Protein AF-A0A1F8FA77-F1 (afdb_monomer_lite)

Radius of gyration: 26.67 Å; chains: 1; bounding box: 46×47×80 Å

pLDDT: mean 77.85, std 15.13, range [38.47, 95.5]

Organism: NCBI:txid1802675

Structure (mmCIF, N/CA/C/O backbone):
data_AF-A0A1F8FA77-F1
#
_entry.id   AF-A0A1F8FA77-F1
#
loop_
_atom_site.group_PDB
_atom_site.id
_a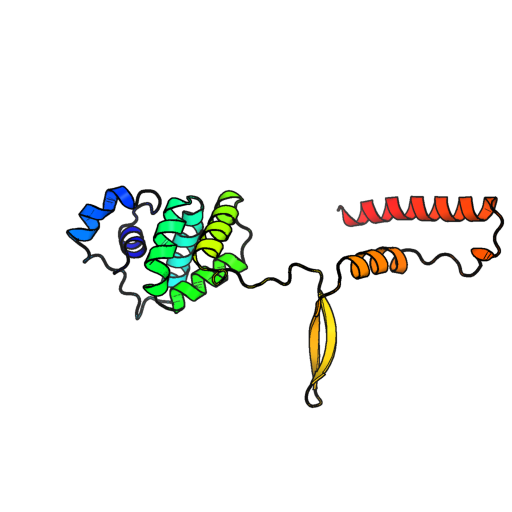tom_site.type_symbol
_atom_site.label_atom_id
_atom_site.label_alt_id
_atom_site.label_comp_id
_atom_site.label_asym_id
_atom_site.label_entity_id
_atom_site.label_seq_id
_atom_site.pdbx_PDB_ins_code
_atom_site.Cartn_x
_atom_site.Cartn_y
_atom_site.Cartn_z
_atom_site.occupancy
_atom_site.B_iso_or_equiv
_atom_site.auth_seq_id
_atom_site.auth_comp_id
_atom_site.auth_asym_id
_atom_site.auth_atom_id
_atom_site.pdbx_PDB_model_num
ATOM 1 N N . MET A 1 1 ? 4.040 -2.995 -21.185 1.00 71.31 1 MET A N 1
ATOM 2 C CA . MET A 1 1 ? 4.961 -3.189 -20.039 1.00 71.31 1 MET A CA 1
ATOM 3 C C . MET A 1 1 ? 4.625 -2.124 -18.996 1.00 71.31 1 MET A C 1
ATOM 5 O O . MET A 1 1 ? 3.970 -1.164 -19.366 1.00 71.31 1 MET A O 1
ATOM 9 N N . SER A 1 2 ? 4.966 -2.298 -17.719 1.00 87.44 2 SER A N 1
ATOM 10 C CA . SER A 1 2 ? 4.670 -1.290 -16.683 1.00 87.44 2 SER A CA 1
ATOM 11 C C . SER A 1 2 ? 5.804 -0.264 -16.573 1.00 87.44 2 SER A C 1
ATOM 13 O O . SER A 1 2 ? 6.978 -0.649 -16.543 1.00 87.44 2 SER A O 1
ATOM 15 N N . LEU A 1 3 ? 5.454 1.021 -16.477 1.00 90.38 3 LEU A N 1
ATOM 16 C CA . LEU A 1 3 ? 6.370 2.122 -16.186 1.00 90.38 3 LEU A CA 1
ATOM 17 C C . LEU A 1 3 ? 6.935 2.003 -14.767 1.00 90.38 3 LEU A C 1
ATOM 19 O O . LEU A 1 3 ? 8.136 2.188 -14.577 1.00 90.38 3 LEU A O 1
ATOM 23 N N . ALA A 1 4 ? 6.113 1.636 -13.778 1.00 90.94 4 ALA A N 1
ATOM 24 C CA . ALA A 1 4 ? 6.584 1.434 -12.407 1.00 90.94 4 ALA A CA 1
ATOM 25 C C . ALA A 1 4 ? 7.696 0.371 -12.338 1.00 90.94 4 ALA A C 1
ATOM 27 O O . ALA A 1 4 ? 8.725 0.577 -11.693 1.00 90.94 4 ALA A O 1
ATOM 28 N N . LEU A 1 5 ? 7.527 -0.744 -13.054 1.00 89.75 5 LEU A N 1
ATOM 29 C CA . LEU A 1 5 ? 8.533 -1.805 -13.121 1.00 89.75 5 LEU A CA 1
ATOM 30 C C . LEU A 1 5 ? 9.793 -1.382 -13.878 1.00 89.75 5 LEU A C 1
ATOM 32 O O . LEU A 1 5 ? 10.891 -1.745 -13.459 1.00 89.75 5 LEU A O 1
ATOM 36 N N . TRP A 1 6 ? 9.655 -0.611 -14.958 1.00 89.06 6 TRP A N 1
ATOM 37 C CA . TRP A 1 6 ? 10.796 -0.069 -15.701 1.00 89.06 6 TRP A CA 1
ATOM 38 C C . TRP A 1 6 ? 11.629 0.891 -14.839 1.00 89.06 6 TRP A C 1
ATOM 40 O O . TRP A 1 6 ? 12.852 0.769 -14.788 1.00 89.06 6 TRP A O 1
ATOM 50 N N . LEU A 1 7 ? 10.977 1.779 -14.079 1.00 90.38 7 LEU A N 1
ATOM 51 C CA . LEU A 1 7 ? 11.652 2.692 -13.150 1.00 90.38 7 LEU A CA 1
ATOM 52 C C . LEU A 1 7 ? 12.425 1.926 -12.077 1.00 90.38 7 LEU A C 1
ATOM 54 O O . LEU A 1 7 ? 13.594 2.218 -11.832 1.00 90.38 7 LEU A O 1
ATOM 58 N N . ILE A 1 8 ? 11.807 0.899 -11.487 1.00 90.31 8 ILE A N 1
ATOM 59 C CA . ILE A 1 8 ? 12.466 0.037 -10.498 1.00 90.31 8 ILE A CA 1
ATOM 60 C C . ILE A 1 8 ? 13.659 -0.698 -11.122 1.00 90.31 8 ILE A C 1
ATOM 62 O O . ILE A 1 8 ? 14.714 -0.774 -10.498 1.00 90.31 8 ILE A O 1
ATOM 66 N N . ALA A 1 9 ? 13.534 -1.192 -12.360 1.00 86.19 9 ALA A N 1
ATOM 67 C CA . ALA A 1 9 ? 14.631 -1.846 -13.080 1.00 86.19 9 ALA A CA 1
ATOM 68 C C . ALA A 1 9 ? 15.841 -0.918 -13.270 1.00 86.19 9 ALA A C 1
ATOM 70 O O . ALA A 1 9 ? 16.986 -1.359 -13.197 1.00 86.19 9 ALA A O 1
ATOM 71 N N . LYS A 1 10 ? 15.574 0.370 -13.512 1.00 86.56 10 LYS A N 1
ATOM 72 C CA . LYS A 1 10 ? 16.574 1.425 -13.706 1.00 86.56 10 LYS A CA 1
ATOM 73 C C . LYS A 1 10 ? 17.053 2.075 -12.401 1.00 86.56 10 LYS A C 1
ATOM 75 O O . LYS A 1 10 ? 17.866 2.990 -12.467 1.00 86.56 10 LYS A O 1
ATOM 80 N N . ASN A 1 11 ? 16.583 1.621 -11.232 1.00 87.81 11 ASN A N 1
ATOM 81 C CA . ASN A 1 11 ? 16.811 2.273 -9.933 1.00 87.81 11 ASN A CA 1
ATOM 82 C C . ASN A 1 11 ? 16.397 3.761 -9.905 1.00 87.81 11 ASN A C 1
ATOM 84 O O . ASN A 1 11 ? 17.002 4.572 -9.205 1.00 87.81 11 ASN A O 1
ATOM 88 N N . LEU A 1 12 ? 15.354 4.126 -10.651 1.00 90.06 12 LEU A N 1
ATOM 89 C CA . LEU A 1 12 ? 14.809 5.481 -10.681 1.00 90.06 12 LEU A CA 1
ATOM 90 C C . LEU A 1 12 ? 13.694 5.659 -9.634 1.00 90.06 12 LEU A C 1
ATOM 92 O O . LEU A 1 12 ? 12.947 4.718 -9.341 1.00 90.06 12 LEU A O 1
ATOM 96 N N . PRO A 1 13 ? 13.538 6.867 -9.061 1.00 90.31 13 PRO A N 1
ATOM 97 C CA . PRO A 1 13 ? 12.518 7.132 -8.054 1.00 90.31 13 PRO A CA 1
ATOM 98 C C . PRO A 1 13 ? 11.106 7.144 -8.661 1.00 90.31 13 PRO A C 1
ATOM 100 O O . PRO A 1 13 ? 10.798 7.954 -9.536 1.00 90.31 13 PRO A O 1
ATOM 103 N N . LEU A 1 14 ? 10.211 6.312 -8.114 1.00 91.75 14 LEU A N 1
ATOM 104 C CA . LEU A 1 14 ? 8.805 6.208 -8.544 1.00 91.75 14 LEU A CA 1
ATOM 105 C C . LEU A 1 14 ? 8.038 7.537 -8.454 1.00 91.75 14 LEU A C 1
ATOM 107 O O . LEU A 1 14 ? 7.169 7.819 -9.273 1.00 91.75 14 LEU A O 1
ATOM 111 N N . GLY A 1 15 ? 8.379 8.374 -7.474 1.00 91.25 15 GLY A N 1
ATOM 112 C CA . GLY A 1 15 ? 7.729 9.662 -7.228 1.00 91.25 15 GLY A CA 1
ATOM 113 C C . GLY A 1 15 ? 7.795 10.666 -8.377 1.00 91.25 15 GLY A C 1
ATOM 114 O O . GLY A 1 15 ? 6.951 11.552 -8.493 1.00 91.25 15 GLY A O 1
ATOM 115 N N . HIS A 1 16 ? 8.790 10.513 -9.248 1.00 90.81 16 HIS A N 1
ATOM 116 C CA . HIS A 1 16 ? 9.035 11.403 -10.377 1.00 90.81 16 HIS A CA 1
ATOM 117 C C . HIS A 1 16 ? 8.680 10.757 -11.720 1.00 90.81 16 HIS A C 1
ATOM 119 O O . HIS A 1 16 ? 9.186 11.202 -12.745 1.00 90.81 16 HIS A O 1
ATOM 125 N N . TYR A 1 17 ? 7.816 9.732 -11.734 1.00 89.81 17 TYR A N 1
ATOM 126 C CA . TYR A 1 17 ? 7.513 8.949 -12.939 1.00 89.81 17 TYR A CA 1
ATOM 127 C C . TYR A 1 17 ? 7.100 9.797 -14.150 1.00 89.81 17 TYR A C 1
ATOM 129 O O . TYR A 1 17 ? 7.440 9.448 -15.274 1.00 89.81 17 TYR A O 1
ATOM 137 N N . GLU A 1 18 ? 6.408 10.919 -13.926 1.00 91.25 18 GLU A N 1
ATOM 138 C CA . GLU A 1 18 ? 5.985 11.858 -14.974 1.00 91.25 18 GLU A CA 1
ATOM 139 C C . GLU A 1 18 ? 7.169 12.377 -15.802 1.00 91.25 18 GLU A C 1
ATOM 141 O O . GLU A 1 18 ? 7.045 12.505 -17.013 1.00 91.25 18 GLU A O 1
ATOM 146 N N . ARG A 1 19 ? 8.335 12.596 -15.175 1.00 91.75 19 ARG A N 1
ATOM 147 C CA . ARG A 1 19 ? 9.548 13.083 -15.858 1.00 91.75 19 ARG A CA 1
ATOM 148 C C . ARG A 1 19 ? 10.156 12.050 -16.803 1.00 91.75 19 ARG A C 1
ATOM 150 O O . ARG A 1 19 ? 10.841 12.424 -17.740 1.00 91.75 19 ARG A O 1
ATOM 157 N N . TYR A 1 20 ? 9.896 10.771 -16.554 1.00 89.75 20 TYR A N 1
ATOM 158 C CA . TYR A 1 20 ? 10.492 9.660 -17.291 1.00 89.75 20 TYR A CA 1
ATOM 159 C C . TYR A 1 20 ? 9.522 9.026 -18.297 1.00 89.75 20 TYR A C 1
ATOM 161 O O . TYR A 1 20 ? 9.851 8.010 -18.906 1.00 89.75 20 TYR A O 1
ATOM 169 N N . GLN A 1 21 ? 8.315 9.580 -18.475 1.00 88.50 21 GLN A N 1
ATOM 170 C CA . GLN A 1 21 ? 7.322 9.015 -19.397 1.00 88.50 21 GLN A CA 1
ATOM 171 C C . GLN A 1 21 ? 7.810 9.019 -20.847 1.00 88.50 21 GLN A C 1
ATOM 173 O O . GLN A 1 21 ? 7.598 8.038 -21.561 1.00 88.50 21 GLN A O 1
ATOM 178 N N . ASP A 1 22 ? 8.471 10.092 -21.275 1.00 87.38 22 ASP A N 1
ATOM 179 C CA . ASP A 1 22 ? 8.961 10.208 -22.649 1.00 87.38 22 ASP A CA 1
ATOM 180 C C . ASP A 1 22 ? 10.154 9.277 -22.896 1.00 87.38 22 ASP A C 1
ATOM 182 O O . ASP A 1 22 ? 10.182 8.572 -23.904 1.00 87.38 22 ASP A O 1
ATOM 186 N N . GLU A 1 23 ? 11.070 9.164 -21.930 1.00 86.00 23 GLU A N 1
ATOM 187 C CA . GLU A 1 23 ? 12.169 8.188 -21.968 1.00 86.00 23 GLU A CA 1
ATOM 188 C C . GLU A 1 23 ? 11.648 6.745 -22.021 1.00 86.00 23 GLU A C 1
ATOM 190 O O . GLU A 1 23 ? 12.126 5.922 -22.805 1.00 86.00 23 GLU A O 1
ATOM 195 N N . TYR A 1 24 ? 10.620 6.442 -21.227 1.00 86.12 24 TYR A N 1
ATOM 196 C CA . TYR A 1 24 ? 9.974 5.136 -21.219 1.00 86.12 24 TYR A CA 1
ATOM 197 C C . TYR A 1 24 ? 9.325 4.793 -22.567 1.00 86.12 24 TYR A C 1
ATOM 199 O O . TYR A 1 24 ? 9.441 3.660 -23.035 1.00 86.12 24 TYR A O 1
ATOM 207 N N . ARG A 1 25 ? 8.666 5.765 -23.213 1.00 86.00 25 ARG A N 1
ATOM 208 C CA . ARG A 1 25 ? 8.058 5.589 -24.543 1.00 86.00 25 ARG A CA 1
ATOM 209 C C . ARG A 1 25 ? 9.104 5.334 -25.625 1.00 86.00 25 ARG A C 1
ATOM 211 O O . ARG A 1 25 ? 8.845 4.549 -26.532 1.00 86.00 25 ARG A O 1
ATOM 218 N N . GLN A 1 26 ? 10.266 5.974 -25.523 1.00 84.38 26 GLN A N 1
ATOM 219 C CA . GLN A 1 26 ? 11.361 5.820 -26.483 1.00 84.38 26 GLN A CA 1
ATOM 220 C C . GLN A 1 26 ? 12.126 4.503 -26.304 1.00 84.38 26 GLN A C 1
ATOM 222 O O . GLN A 1 26 ? 12.584 3.923 -27.285 1.00 84.38 26 GLN A O 1
ATOM 227 N N . SER A 1 27 ? 12.266 4.010 -25.069 1.00 77.00 27 SER A N 1
ATOM 228 C CA . SER A 1 27 ? 13.005 2.775 -24.784 1.00 77.00 27 SER A CA 1
ATOM 229 C C . SER A 1 27 ? 12.350 1.933 -23.681 1.00 77.00 27 SER A C 1
ATOM 231 O O . SER A 1 27 ? 12.851 1.830 -22.551 1.00 77.00 27 SER A O 1
ATOM 233 N N . PRO A 1 28 ? 11.239 1.245 -24.002 1.00 74.19 28 PRO A N 1
ATOM 234 C CA . PRO A 1 28 ? 10.553 0.382 -23.049 1.00 74.19 28 PRO A CA 1
ATOM 235 C C . PRO A 1 28 ? 11.295 -0.944 -22.810 1.00 74.19 28 PRO A C 1
ATOM 237 O O . PRO A 1 28 ? 10.802 -1.784 -22.068 1.00 74.19 28 PRO A O 1
ATOM 240 N N . SER A 1 29 ? 12.460 -1.177 -23.422 1.00 65.81 29 SER A N 1
ATOM 241 C CA . SER A 1 29 ? 13.133 -2.485 -23.471 1.00 65.81 29 SER A CA 1
ATOM 242 C C . SER A 1 29 ? 13.873 -2.886 -22.189 1.00 65.81 29 SER A C 1
ATOM 244 O O . SER A 1 29 ? 14.234 -4.052 -22.032 1.00 65.81 29 SER A O 1
ATOM 246 N N . ALA A 1 30 ? 14.067 -1.976 -21.229 1.00 58.03 30 ALA A N 1
ATOM 247 C CA . ALA A 1 30 ? 14.660 -2.310 -19.932 1.00 58.03 30 ALA A CA 1
ATOM 248 C C . ALA A 1 30 ? 13.620 -2.947 -18.992 1.00 58.03 30 ALA A C 1
ATOM 250 O O . ALA A 1 30 ? 13.122 -2.321 -18.058 1.00 58.0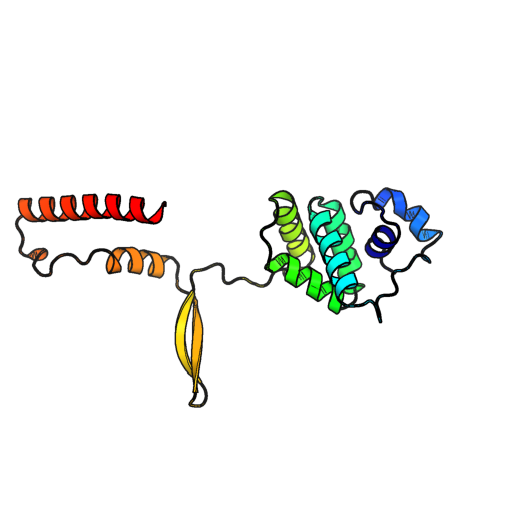3 30 ALA A O 1
ATOM 251 N N . GLY A 1 31 ? 13.226 -4.185 -19.288 1.00 55.59 31 GLY A N 1
ATOM 252 C CA . GLY A 1 31 ? 12.213 -4.914 -18.530 1.00 55.59 31 GLY A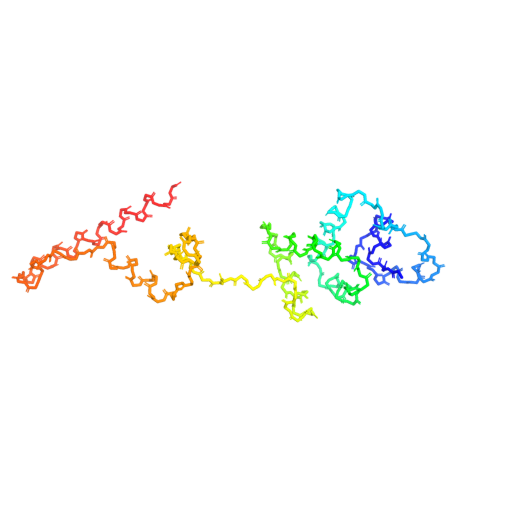 CA 1
ATOM 253 C C . GLY A 1 31 ? 12.802 -5.830 -17.465 1.00 55.59 31 GLY A C 1
ATOM 254 O O . GLY A 1 31 ? 13.654 -6.668 -17.756 1.00 55.59 31 GLY A O 1
ATOM 255 N N . VAL A 1 32 ? 12.272 -5.758 -16.239 1.00 56.94 32 VAL A N 1
ATOM 256 C CA . VAL A 1 32 ? 12.301 -6.916 -15.336 1.00 56.94 32 VAL A CA 1
ATOM 257 C C . VAL A 1 32 ? 11.366 -7.963 -15.940 1.00 56.94 32 VAL A C 1
ATOM 259 O O . VAL A 1 32 ? 10.148 -7.879 -15.790 1.00 56.94 32 VAL A O 1
ATOM 262 N N . PHE A 1 33 ? 11.917 -8.941 -16.657 1.00 55.00 33 PHE A N 1
ATOM 263 C CA . PHE A 1 33 ? 11.151 -10.110 -17.076 1.00 55.00 33 PHE A CA 1
ATOM 264 C C . PHE A 1 33 ? 10.821 -10.918 -15.810 1.00 55.00 33 PHE A C 1
ATOM 266 O O . PHE A 1 33 ? 11.682 -11.565 -15.215 1.00 55.00 33 PHE A O 1
ATOM 273 N N . LEU A 1 34 ? 9.570 -10.829 -15.352 1.00 61.72 34 LEU A N 1
ATOM 274 C CA . LEU A 1 34 ? 9.099 -11.459 -14.115 1.00 61.72 34 LEU A CA 1
ATOM 275 C C . LEU A 1 34 ? 8.708 -12.953 -14.181 1.00 61.72 34 LEU A C 1
ATOM 277 O O . LEU A 1 34 ? 8.485 -13.492 -13.098 1.00 61.72 34 LEU A O 1
ATOM 281 N N . PRO A 1 35 ? 8.632 -13.678 -15.321 1.00 50.69 35 PRO A N 1
ATOM 282 C CA . PRO A 1 35 ? 8.034 -15.014 -15.297 1.00 50.69 35 PRO A CA 1
ATOM 283 C C . PRO A 1 35 ? 8.897 -16.074 -14.595 1.00 50.69 35 PRO A C 1
ATOM 285 O O . PRO A 1 35 ? 8.379 -17.134 -14.283 1.00 50.69 35 PRO A O 1
ATOM 288 N N . HIS A 1 36 ? 10.180 -15.802 -14.320 1.00 51.34 36 HIS A N 1
ATOM 289 C CA . HIS A 1 36 ? 11.084 -16.688 -13.559 1.00 51.34 36 HIS A CA 1
ATOM 290 C C . HIS A 1 36 ? 11.903 -15.932 -12.496 1.00 51.34 36 HIS A C 1
ATOM 292 O O . HIS A 1 36 ? 12.938 -16.409 -12.023 1.00 51.34 36 HIS A O 1
ATOM 298 N N . ALA A 1 37 ? 11.495 -14.714 -12.124 1.00 59.31 37 ALA A N 1
ATOM 299 C CA . ALA A 1 37 ? 12.199 -13.985 -11.078 1.00 59.31 37 ALA A CA 1
ATOM 300 C C . ALA A 1 37 ? 12.044 -14.746 -9.752 1.00 59.31 37 ALA A C 1
ATOM 302 O O . ALA A 1 37 ? 10.926 -14.949 -9.288 1.00 59.31 37 ALA A O 1
ATOM 303 N N . ALA A 1 38 ? 13.166 -15.159 -9.148 1.00 65.81 38 ALA A N 1
ATOM 304 C CA . ALA A 1 38 ? 13.177 -15.802 -7.834 1.00 65.81 38 ALA A CA 1
ATOM 305 C C . ALA A 1 38 ? 12.287 -15.018 -6.856 1.00 65.81 38 ALA A C 1
ATOM 307 O O . ALA A 1 38 ? 12.375 -13.790 -6.823 1.00 65.81 38 ALA A O 1
ATOM 308 N N . GLU A 1 39 ? 11.467 -15.701 -6.055 1.00 73.31 39 GLU A N 1
ATOM 309 C C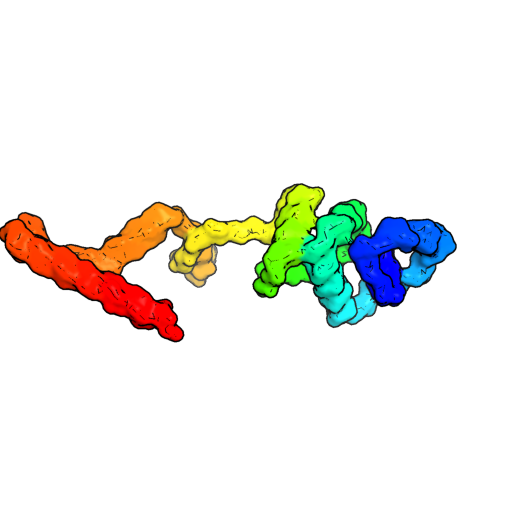A . GLU A 1 39 ? 10.448 -15.084 -5.183 1.00 73.31 39 GLU A CA 1
ATOM 310 C C . GLU A 1 39 ? 10.981 -13.895 -4.369 1.00 73.31 39 GLU A C 1
ATOM 312 O O . GLU A 1 39 ? 10.323 -12.865 -4.238 1.00 73.31 39 GLU A O 1
ATOM 317 N N . LYS A 1 40 ? 12.238 -13.982 -3.913 1.00 76.56 40 LYS A N 1
ATOM 318 C CA . LYS A 1 40 ? 12.947 -12.905 -3.204 1.00 76.56 40 LYS A CA 1
ATOM 319 C C . LYS A 1 40 ? 13.006 -11.586 -3.991 1.00 76.56 40 LYS A C 1
ATOM 321 O O . LYS A 1 40 ? 12.908 -10.515 -3.397 1.00 76.56 40 LYS A O 1
ATOM 326 N N . LYS A 1 41 ? 13.177 -11.638 -5.317 1.00 83.56 41 LYS A N 1
ATOM 327 C CA . LYS A 1 41 ? 13.186 -10.451 -6.188 1.00 83.56 41 LYS A CA 1
ATOM 328 C C . LYS A 1 41 ? 11.791 -9.835 -6.294 1.00 83.56 41 LYS A C 1
ATOM 330 O O . LYS A 1 41 ? 11.686 -8.616 -6.214 1.00 83.56 41 LYS A O 1
ATOM 335 N N . ILE A 1 42 ? 10.743 -10.651 -6.419 1.00 87.25 42 ILE A N 1
ATOM 336 C CA . ILE A 1 42 ? 9.353 -10.170 -6.495 1.00 87.25 42 ILE A CA 1
ATOM 337 C C . ILE A 1 42 ? 8.962 -9.482 -5.186 1.00 87.25 42 ILE A C 1
ATOM 339 O O . ILE A 1 42 ? 8.508 -8.340 -5.212 1.00 87.25 42 ILE A O 1
ATOM 343 N N . HIS A 1 43 ? 9.261 -10.114 -4.050 1.00 88.31 43 HIS A N 1
ATOM 344 C CA . HIS A 1 43 ? 8.984 -9.543 -2.736 1.00 88.31 43 HIS A CA 1
ATOM 345 C C . HIS A 1 43 ? 9.725 -8.214 -2.514 1.00 88.31 43 HIS A C 1
ATOM 347 O O . HIS A 1 43 ? 9.159 -7.248 -2.001 1.00 88.31 43 HIS A O 1
ATOM 353 N N . ARG A 1 44 ? 10.985 -8.116 -2.969 1.00 89.88 44 ARG A N 1
ATOM 354 C CA . ARG A 1 44 ? 11.754 -6.861 -2.928 1.00 89.88 44 ARG A CA 1
ATOM 355 C C . ARG A 1 44 ? 11.110 -5.767 -3.783 1.00 89.88 44 ARG A C 1
ATOM 357 O O . ARG A 1 44 ? 11.007 -4.633 -3.322 1.00 89.88 44 ARG A O 1
ATOM 364 N N . ILE A 1 45 ? 10.679 -6.093 -5.002 1.00 91.19 45 ILE A N 1
ATOM 365 C CA . ILE A 1 45 ? 9.986 -5.153 -5.899 1.00 91.19 45 ILE A CA 1
ATOM 366 C C . ILE A 1 45 ? 8.682 -4.671 -5.253 1.00 91.19 45 ILE A C 1
ATOM 368 O O . ILE A 1 45 ? 8.437 -3.467 -5.209 1.00 91.19 45 ILE A O 1
ATOM 372 N N . ALA A 1 46 ? 7.889 -5.581 -4.681 1.00 92.62 46 ALA A N 1
ATOM 373 C CA . ALA A 1 46 ? 6.673 -5.239 -3.948 1.00 92.62 46 ALA A CA 1
ATOM 374 C C . ALA A 1 46 ? 6.963 -4.283 -2.777 1.00 92.62 46 ALA A C 1
ATOM 376 O O . ALA A 1 46 ? 6.275 -3.277 -2.611 1.00 92.62 46 ALA A O 1
ATOM 377 N N . GLY A 1 47 ? 8.030 -4.535 -2.013 1.00 92.56 47 GLY A N 1
ATOM 378 C CA . GLY A 1 47 ? 8.473 -3.647 -0.936 1.00 92.56 47 GLY A CA 1
ATOM 379 C C . GLY A 1 47 ? 8.842 -2.241 -1.420 1.00 92.56 47 GLY A C 1
ATOM 380 O O . GLY A 1 47 ? 8.453 -1.258 -0.790 1.00 92.56 47 GLY A O 1
ATOM 381 N N . LEU A 1 48 ? 9.541 -2.126 -2.556 1.00 93.12 48 LEU A N 1
ATOM 382 C CA . LEU A 1 48 ? 9.876 -0.831 -3.165 1.00 93.12 48 LEU A CA 1
ATOM 383 C C . LEU A 1 48 ? 8.622 -0.060 -3.589 1.00 93.12 48 LEU A C 1
ATOM 385 O O . LEU A 1 48 ? 8.522 1.134 -3.310 1.00 93.12 48 LEU A O 1
ATOM 389 N N . ILE A 1 49 ? 7.652 -0.749 -4.198 1.00 94.50 49 ILE A N 1
ATOM 390 C CA . ILE A 1 49 ? 6.361 -0.159 -4.572 1.00 94.50 49 ILE A CA 1
ATOM 391 C C . ILE A 1 49 ? 5.646 0.375 -3.329 1.00 94.50 49 ILE A C 1
ATOM 393 O O . ILE A 1 49 ? 5.279 1.548 -3.294 1.00 94.50 49 ILE A O 1
ATOM 397 N N . VAL A 1 50 ? 5.502 -0.451 -2.286 1.00 94.62 50 VAL A N 1
ATOM 398 C CA . VAL A 1 50 ? 4.781 -0.067 -1.063 1.00 94.62 50 VAL A CA 1
ATOM 399 C C . VAL A 1 50 ? 5.457 1.104 -0.349 1.00 94.62 50 VAL A C 1
ATOM 401 O O . VAL A 1 50 ? 4.773 2.019 0.103 1.00 94.62 50 VAL A O 1
ATOM 404 N N . ASN A 1 51 ? 6.788 1.138 -0.282 1.00 93.06 51 ASN A N 1
ATOM 405 C CA . ASN A 1 51 ? 7.504 2.272 0.311 1.00 93.06 51 ASN A CA 1
ATOM 406 C C . ASN A 1 51 ? 7.326 3.565 -0.512 1.00 93.06 51 ASN A C 1
ATOM 408 O O . ASN A 1 51 ? 7.252 4.664 0.049 1.00 93.06 51 ASN A O 1
ATOM 412 N N . GLY A 1 52 ? 7.192 3.438 -1.836 1.00 93.25 52 GLY A N 1
ATOM 413 C CA . GLY A 1 52 ? 6.874 4.543 -2.740 1.00 93.25 52 GLY A CA 1
ATOM 414 C C . GLY A 1 52 ? 5.482 5.147 -2.523 1.00 93.25 52 GLY A C 1
ATOM 415 O O . GLY A 1 52 ? 5.285 6.321 -2.832 1.00 93.25 52 GLY A O 1
ATOM 416 N N . LEU A 1 53 ? 4.543 4.413 -1.909 1.00 94.75 53 LEU A N 1
ATOM 417 C CA . LEU A 1 53 ? 3.190 4.908 -1.600 1.00 94.75 53 LEU A CA 1
ATOM 418 C C . LEU A 1 53 ? 3.168 6.042 -0.571 1.00 94.75 53 LEU A C 1
ATOM 420 O O . LEU A 1 53 ? 2.124 6.640 -0.346 1.00 94.75 53 LEU A O 1
ATOM 424 N N . SER A 1 54 ? 4.307 6.409 0.017 1.00 91.81 54 SER A N 1
ATOM 425 C CA . SER A 1 54 ? 4.430 7.674 0.752 1.00 91.81 54 SER A CA 1
ATOM 426 C C . SER A 1 54 ? 4.036 8.906 -0.084 1.00 91.81 54 SER A C 1
ATOM 428 O O . SER A 1 54 ? 3.739 9.952 0.491 1.00 91.81 54 SER A O 1
ATOM 430 N N . GLN A 1 55 ? 3.999 8.786 -1.416 1.00 93.50 55 GLN A N 1
ATOM 431 C CA . GLN A 1 55 ? 3.579 9.830 -2.345 1.00 93.50 55 GLN A CA 1
ATOM 432 C C . GLN A 1 55 ? 2.325 9.403 -3.124 1.00 93.50 55 GLN A C 1
ATOM 434 O O . GLN A 1 55 ? 2.331 8.376 -3.802 1.00 93.50 55 GLN A O 1
ATOM 439 N N . TYR A 1 56 ? 1.266 10.221 -3.102 1.00 92.94 56 TYR A N 1
ATOM 440 C CA . TYR A 1 56 ? -0.010 9.897 -3.766 1.00 92.94 56 TYR A CA 1
ATOM 441 C C . TYR A 1 56 ? 0.122 9.660 -5.274 1.00 92.94 56 TYR A C 1
ATOM 443 O O . TYR A 1 56 ? -0.502 8.748 -5.804 1.00 92.94 56 TYR A O 1
ATOM 451 N N . LYS A 1 57 ? 1.026 10.387 -5.940 1.00 93.94 57 LYS A N 1
ATOM 452 C CA . LYS A 1 57 ? 1.331 10.194 -7.364 1.00 93.94 57 LYS A CA 1
ATOM 453 C C . LYS A 1 57 ? 1.751 8.759 -7.698 1.00 93.94 57 LYS A C 1
ATOM 455 O O . LYS A 1 57 ? 1.430 8.254 -8.769 1.00 93.94 57 LYS A O 1
ATOM 460 N N . VAL A 1 58 ? 2.462 8.093 -6.784 1.00 94.62 58 VAL A N 1
ATOM 461 C CA . VAL A 1 58 ? 2.854 6.689 -6.961 1.00 94.62 58 VAL A CA 1
ATOM 462 C C . VAL A 1 58 ? 1.628 5.789 -6.855 1.00 94.62 58 VAL A C 1
ATOM 464 O O . VAL A 1 58 ? 1.482 4.885 -7.667 1.00 94.62 58 VAL A O 1
ATOM 467 N N . ALA A 1 59 ? 0.711 6.055 -5.922 1.00 94.12 59 ALA A N 1
ATOM 468 C CA . ALA A 1 59 ? -0.548 5.316 -5.840 1.00 94.12 59 ALA A CA 1
ATOM 469 C C . ALA A 1 59 ? -1.384 5.459 -7.125 1.00 94.12 59 ALA A C 1
ATOM 471 O O . ALA A 1 59 ? -1.886 4.454 -7.619 1.00 94.12 59 ALA A O 1
ATOM 472 N N . ASP A 1 60 ? -1.461 6.655 -7.720 1.00 94.88 60 ASP A N 1
ATOM 473 C CA . ASP A 1 60 ? -2.163 6.864 -8.996 1.00 94.88 60 ASP A CA 1
ATOM 474 C C . ASP A 1 60 ? -1.540 6.046 -10.140 1.00 94.88 60 ASP A C 1
ATOM 476 O O . ASP A 1 60 ? -2.255 5.435 -10.937 1.00 94.88 60 ASP A O 1
ATOM 480 N N . LEU A 1 61 ? -0.203 6.009 -10.223 1.00 95.00 61 LEU A N 1
ATOM 481 C CA . LEU A 1 61 ? 0.515 5.192 -11.206 1.00 95.00 61 LEU A CA 1
ATOM 482 C C . LEU A 1 61 ? 0.223 3.700 -11.005 1.00 95.00 61 LEU A C 1
ATOM 484 O O . LEU A 1 61 ? -0.120 2.998 -11.953 1.00 95.00 61 LEU A O 1
ATOM 488 N N . ILE A 1 62 ? 0.337 3.222 -9.766 1.00 95.38 62 ILE A N 1
ATOM 489 C CA . ILE A 1 62 ? 0.124 1.814 -9.428 1.00 95.38 62 ILE A CA 1
ATOM 490 C C . ILE A 1 62 ? -1.325 1.396 -9.685 1.00 95.38 62 ILE A C 1
ATOM 492 O O . ILE A 1 62 ? -1.543 0.305 -10.200 1.00 95.38 62 ILE A O 1
ATOM 496 N N . ALA A 1 63 ? -2.304 2.256 -9.396 1.00 94.81 63 ALA A N 1
ATOM 497 C CA . ALA A 1 63 ? -3.708 1.987 -9.690 1.00 94.81 63 ALA A CA 1
ATOM 498 C C . ALA A 1 63 ? -3.955 1.803 -11.196 1.00 94.81 63 ALA A C 1
ATOM 500 O O . ALA A 1 63 ? -4.636 0.860 -11.592 1.00 94.81 63 ALA A O 1
ATOM 501 N N . LYS A 1 64 ? -3.351 2.654 -12.039 1.00 94.00 64 LYS A N 1
ATOM 502 C CA . LYS A 1 64 ? -3.448 2.546 -13.507 1.00 94.00 64 LYS A CA 1
ATOM 503 C C . LYS A 1 64 ? -2.831 1.257 -14.046 1.00 94.00 64 LYS A C 1
ATOM 505 O O . LYS A 1 64 ? -3.333 0.697 -15.014 1.00 94.00 64 LYS A O 1
ATOM 510 N N . GLU A 1 65 ? -1.741 0.793 -13.440 1.00 92.75 65 GLU A N 1
ATOM 511 C CA . GLU A 1 65 ? -0.989 -0.375 -13.915 1.00 92.75 65 GLU A CA 1
ATOM 512 C C . GLU A 1 65 ? -1.366 -1.686 -13.213 1.00 92.75 65 GLU A C 1
ATOM 514 O O . GLU A 1 65 ? -0.831 -2.740 -13.561 1.00 92.75 65 GLU A O 1
ATOM 519 N N . TRP A 1 66 ? -2.294 -1.638 -12.254 1.00 93.19 66 TRP A N 1
ATOM 520 C CA . TRP A 1 66 ? -2.581 -2.737 -11.336 1.00 93.19 66 TRP A CA 1
ATOM 521 C C . TRP A 1 66 ? -2.913 -4.049 -12.049 1.00 93.19 66 TRP A C 1
ATOM 523 O O . TRP A 1 66 ? -2.291 -5.075 -11.778 1.00 93.19 66 TRP A O 1
ATOM 533 N N . GLU A 1 67 ? -3.842 -4.020 -13.006 1.00 89.75 67 GLU A N 1
ATOM 534 C CA . GLU A 1 67 ? -4.240 -5.217 -13.759 1.00 89.75 67 GLU A CA 1
ATOM 535 C C . GLU A 1 67 ? -3.134 -5.744 -14.683 1.00 89.75 67 GLU A C 1
ATOM 537 O O . GLU A 1 67 ? -3.107 -6.931 -15.007 1.00 89.75 67 GLU A O 1
ATOM 542 N N . GLY A 1 68 ? -2.176 -4.891 -15.056 1.00 86.38 68 GLY A N 1
ATOM 543 C CA . GLY A 1 68 ? -1.007 -5.275 -15.843 1.00 86.38 68 GLY A CA 1
ATOM 544 C C . GLY A 1 68 ? 0.080 -5.986 -15.032 1.00 86.38 68 GLY A C 1
ATOM 545 O O . GLY A 1 68 ? 1.018 -6.535 -15.616 1.00 86.38 68 GLY A O 1
ATOM 546 N N . PHE A 1 69 ? -0.007 -5.990 -13.699 1.00 88.69 69 PHE A N 1
ATOM 547 C CA . PHE A 1 69 ? 0.957 -6.682 -12.850 1.00 88.69 69 PHE A CA 1
ATOM 548 C C . PHE A 1 69 ? 0.709 -8.188 -12.792 1.00 88.69 69 PHE A C 1
ATOM 550 O O . PHE A 1 69 ? -0.421 -8.673 -12.667 1.00 88.69 69 PHE A O 1
ATOM 557 N N . HIS A 1 70 ? 1.814 -8.938 -12.771 1.00 86.56 70 HIS A N 1
ATOM 558 C CA . HIS A 1 70 ? 1.790 -10.375 -12.525 1.00 86.56 70 HIS A CA 1
ATOM 559 C C . HIS A 1 70 ? 1.069 -10.684 -11.202 1.00 86.56 70 HIS A C 1
ATOM 561 O O . HIS A 1 70 ? 1.289 -10.007 -10.193 1.00 86.56 70 HIS A O 1
ATOM 567 N N . SER A 1 71 ? 0.236 -11.727 -11.186 1.00 87.75 71 SER A N 1
ATOM 568 C CA . SER A 1 71 ? -0.598 -12.102 -10.032 1.00 87.75 71 SER A CA 1
ATOM 569 C C . SER A 1 71 ? 0.210 -12.237 -8.741 1.00 87.75 71 SER A C 1
ATOM 571 O O . SER A 1 71 ? -0.176 -11.695 -7.709 1.00 87.75 71 SER A O 1
ATOM 573 N N . ARG A 1 72 ? 1.386 -12.875 -8.809 1.00 87.38 72 ARG A N 1
ATOM 574 C CA . ARG A 1 72 ? 2.290 -13.006 -7.656 1.00 87.38 72 ARG A CA 1
ATOM 575 C C . ARG A 1 72 ? 2.756 -11.660 -7.097 1.00 87.38 72 ARG A C 1
ATOM 577 O O . ARG A 1 72 ? 2.799 -11.500 -5.886 1.00 87.38 72 ARG A O 1
ATOM 584 N N . LEU A 1 73 ? 3.064 -10.689 -7.957 1.00 89.81 73 LEU A N 1
ATOM 585 C CA . LEU A 1 73 ? 3.466 -9.357 -7.507 1.00 89.81 73 LEU A CA 1
ATOM 586 C C . LEU A 1 73 ? 2.302 -8.642 -6.809 1.00 89.81 73 LEU A C 1
ATOM 588 O O . LEU A 1 73 ? 2.501 -8.042 -5.757 1.00 89.81 73 LEU A O 1
ATOM 592 N N . ARG A 1 74 ? 1.082 -8.748 -7.353 1.00 91.12 74 ARG A N 1
ATOM 593 C CA . ARG A 1 74 ? -0.124 -8.203 -6.707 1.00 91.12 74 ARG A CA 1
ATOM 594 C C . ARG A 1 74 ? -0.369 -8.820 -5.330 1.00 91.12 74 ARG A C 1
ATOM 596 O O . ARG A 1 74 ? -0.693 -8.093 -4.394 1.00 91.12 74 ARG A O 1
ATOM 603 N N . LEU A 1 75 ? -0.185 -10.136 -5.203 1.00 90.19 75 LEU A N 1
ATOM 604 C CA . LEU A 1 75 ? -0.294 -10.847 -3.927 1.00 90.19 75 LEU A CA 1
ATOM 605 C C . LEU A 1 75 ? 0.748 -10.360 -2.916 1.00 90.19 75 LEU A C 1
ATOM 607 O O . LEU A 1 75 ? 0.371 -10.002 -1.805 1.00 90.19 75 LEU A O 1
ATOM 611 N N . ASP A 1 76 ? 2.018 -10.250 -3.308 1.00 91.44 76 ASP A N 1
ATOM 612 C CA . ASP A 1 76 ? 3.072 -9.769 -2.409 1.00 91.44 76 ASP A CA 1
ATOM 613 C C . ASP A 1 76 ? 2.821 -8.316 -1.967 1.00 91.44 76 ASP A C 1
ATOM 615 O O . ASP A 1 76 ? 2.979 -7.992 -0.791 1.00 91.44 76 ASP A O 1
ATOM 619 N N . ILE A 1 77 ? 2.376 -7.436 -2.876 1.00 93.31 77 ILE A N 1
ATOM 620 C CA . ILE A 1 77 ? 1.991 -6.057 -2.527 1.00 93.31 77 ILE A CA 1
ATOM 621 C C . ILE A 1 77 ? 0.851 -6.076 -1.504 1.00 93.31 77 ILE A C 1
ATOM 623 O O . ILE A 1 77 ? 0.927 -5.398 -0.478 1.00 93.31 77 ILE A O 1
ATOM 627 N N . ARG A 1 78 ? -0.189 -6.880 -1.755 1.00 92.62 78 ARG A N 1
ATOM 628 C CA . ARG A 1 78 ? -1.324 -7.043 -0.844 1.00 92.62 78 ARG A CA 1
ATOM 629 C C . ARG A 1 78 ? -0.867 -7.526 0.527 1.00 92.62 78 ARG A C 1
ATOM 631 O O . ARG A 1 78 ? -1.246 -6.928 1.532 1.00 92.62 78 ARG A O 1
ATOM 638 N N . ASP A 1 79 ? -0.047 -8.563 0.594 1.00 91.00 79 ASP A N 1
ATOM 639 C CA . ASP A 1 79 ? 0.411 -9.113 1.865 1.00 91.00 79 ASP A CA 1
ATOM 640 C C . ASP A 1 79 ? 1.274 -8.105 2.637 1.00 91.00 79 ASP A C 1
ATOM 642 O O . ASP A 1 79 ? 1.043 -7.904 3.831 1.00 91.00 79 ASP A O 1
ATOM 646 N N . ILE A 1 80 ? 2.176 -7.371 1.973 1.00 91.75 80 ILE A N 1
ATOM 647 C CA . ILE A 1 80 ? 2.984 -6.318 2.614 1.00 91.75 80 ILE A CA 1
ATOM 648 C C . ILE A 1 80 ? 2.101 -5.183 3.159 1.00 91.75 80 ILE A C 1
ATOM 650 O O . ILE A 1 80 ? 2.357 -4.688 4.260 1.00 91.75 80 ILE A O 1
ATOM 654 N N . CYS A 1 81 ? 1.060 -4.774 2.427 1.00 91.06 81 CYS A N 1
ATOM 655 C CA . CYS A 1 81 ? 0.109 -3.756 2.885 1.00 91.06 81 CYS A CA 1
ATOM 656 C C . CYS A 1 81 ? -0.698 -4.196 4.118 1.00 91.06 81 CYS A C 1
ATOM 658 O O . CYS A 1 81 ? -1.131 -3.344 4.887 1.00 91.06 81 CYS A O 1
ATOM 660 N N . ASN A 1 82 ? -0.895 -5.504 4.321 1.00 88.25 82 ASN A N 1
ATOM 661 C CA . ASN A 1 82 ? -1.728 -6.044 5.401 1.00 88.25 82 ASN A CA 1
ATOM 662 C C . ASN A 1 82 ? -0.944 -6.527 6.640 1.00 88.25 82 ASN A C 1
ATOM 664 O O . ASN A 1 82 ? -1.574 -6.822 7.654 1.00 88.25 82 ASN A O 1
ATOM 668 N N . THR A 1 83 ? 0.387 -6.650 6.581 1.00 80.69 83 THR A N 1
ATOM 669 C CA . THR A 1 83 ? 1.182 -7.345 7.622 1.00 80.69 83 THR A CA 1
ATOM 670 C C . THR A 1 83 ? 2.178 -6.470 8.384 1.00 80.69 83 THR A C 1
ATOM 672 O O . THR A 1 83 ? 2.688 -6.908 9.411 1.00 80.69 83 THR A O 1
ATOM 675 N N . GLN A 1 84 ? 2.469 -5.245 7.933 1.00 66.81 84 GLN A N 1
ATOM 676 C CA . GLN A 1 84 ? 3.525 -4.417 8.528 1.00 66.81 84 GLN A CA 1
ATOM 677 C C . GLN A 1 84 ? 3.001 -3.090 9.077 1.00 66.81 84 GLN A C 1
ATOM 679 O O . GLN A 1 84 ? 2.249 -2.385 8.408 1.00 66.81 84 GLN A O 1
ATOM 684 N N . THR A 1 85 ? 3.488 -2.698 10.256 1.00 72.50 85 THR A N 1
ATOM 685 C CA . THR A 1 85 ? 3.355 -1.329 10.765 1.00 72.50 85 THR A CA 1
ATOM 686 C C . THR A 1 85 ? 4.124 -0.390 9.839 1.00 72.50 85 THR A C 1
ATOM 688 O O . THR A 1 85 ? 5.345 -0.490 9.712 1.00 72.50 85 THR A O 1
ATOM 691 N N . LYS A 1 86 ? 3.413 0.498 9.144 1.00 80.38 86 LYS A N 1
ATOM 692 C CA . LYS A 1 86 ? 4.001 1.459 8.204 1.00 80.38 86 LYS A CA 1
ATOM 693 C C . LYS A 1 86 ? 4.049 2.860 8.805 1.00 80.38 86 LYS A C 1
ATOM 695 O O . LYS A 1 86 ? 3.295 3.186 9.721 1.00 80.38 86 LYS A O 1
ATOM 700 N N . SER A 1 87 ? 4.919 3.708 8.254 1.00 85.69 87 SER A N 1
ATOM 701 C CA . SER A 1 87 ? 4.905 5.136 8.577 1.00 85.69 87 SER A CA 1
ATOM 702 C C . SER A 1 87 ? 3.549 5.751 8.215 1.00 85.69 87 SER A C 1
ATOM 704 O O . SER A 1 87 ? 2.890 5.313 7.270 1.00 85.69 87 SER A O 1
ATOM 706 N N . GLY A 1 88 ? 3.133 6.796 8.938 1.00 85.81 88 GLY A N 1
ATOM 707 C CA . GLY A 1 88 ? 1.812 7.408 8.744 1.00 85.81 88 GLY A CA 1
ATOM 708 C C . GLY A 1 88 ? 1.541 7.869 7.305 1.00 85.81 88 GLY A C 1
ATOM 709 O O . GLY A 1 88 ? 0.410 7.770 6.836 1.00 85.81 88 GLY A O 1
ATOM 710 N N . ASN A 1 89 ? 2.573 8.309 6.577 1.00 91.81 89 ASN A N 1
ATOM 711 C CA . ASN A 1 89 ? 2.445 8.716 5.173 1.00 91.81 89 ASN A CA 1
ATOM 712 C C . ASN A 1 89 ? 2.208 7.521 4.246 1.00 91.81 89 ASN A C 1
ATOM 714 O O . ASN A 1 89 ? 1.324 7.575 3.397 1.00 91.81 89 ASN A O 1
ATOM 718 N N . VAL A 1 90 ? 2.946 6.425 4.444 1.00 92.31 90 VAL A N 1
ATOM 719 C CA . VAL A 1 90 ? 2.745 5.194 3.669 1.00 92.31 90 VAL A CA 1
ATOM 720 C C . VAL A 1 90 ? 1.360 4.612 3.954 1.00 92.31 90 VAL A C 1
ATOM 722 O O . VAL A 1 90 ? 0.661 4.249 3.017 1.00 92.31 90 VAL A O 1
ATOM 725 N N . SER A 1 91 ? 0.905 4.603 5.212 1.00 91.31 91 SER A N 1
ATOM 726 C CA . SER A 1 91 ? -0.445 4.140 5.571 1.00 91.31 91 SER A CA 1
ATOM 727 C C . SER A 1 91 ? -1.551 4.947 4.881 1.00 91.31 91 SER A C 1
ATOM 729 O O . SER A 1 91 ? -2.505 4.366 4.366 1.00 91.31 91 SER A O 1
ATOM 731 N N . LYS A 1 92 ? -1.415 6.281 4.812 1.00 92.31 92 LYS A N 1
ATOM 732 C CA . LYS A 1 92 ? -2.350 7.145 4.067 1.00 92.31 92 LYS A CA 1
ATOM 733 C C . LYS A 1 92 ? -2.339 6.835 2.569 1.00 92.31 92 LYS A C 1
ATOM 735 O O . LYS A 1 92 ? -3.403 6.760 1.961 1.00 92.31 92 LYS A O 1
ATOM 740 N N . GLY A 1 93 ? -1.160 6.616 1.992 1.00 93.38 93 GLY A N 1
ATOM 741 C CA . GLY A 1 93 ? -1.014 6.221 0.593 1.00 93.38 93 GLY A CA 1
ATOM 742 C C . GLY A 1 93 ? -1.619 4.856 0.273 1.00 93.38 93 GLY A C 1
ATOM 743 O O . GLY A 1 93 ? -2.293 4.719 -0.741 1.00 93.38 93 GLY A O 1
ATOM 744 N N . ILE A 1 94 ? -1.453 3.870 1.160 1.00 93.88 94 ILE A N 1
ATOM 745 C CA . ILE A 1 94 ? -2.092 2.550 1.042 1.00 93.88 94 ILE A CA 1
ATOM 746 C C . ILE A 1 94 ? -3.615 2.691 1.075 1.00 93.88 94 ILE A C 1
ATOM 748 O O . ILE A 1 94 ? -4.289 2.133 0.216 1.00 93.88 94 ILE A O 1
ATOM 752 N N . ALA A 1 95 ? -4.163 3.458 2.022 1.00 92.00 95 ALA A N 1
ATOM 753 C CA . ALA A 1 95 ? -5.605 3.690 2.104 1.00 92.00 95 ALA A CA 1
ATOM 754 C C . ALA A 1 95 ? -6.149 4.423 0.865 1.00 92.00 95 ALA A C 1
ATOM 756 O O . ALA A 1 95 ? -7.255 4.145 0.411 1.00 92.00 95 ALA A O 1
ATOM 757 N N . TYR A 1 96 ? -5.377 5.355 0.305 1.00 94.38 96 TYR A N 1
ATOM 758 C CA . TYR A 1 96 ? -5.730 6.029 -0.942 1.00 94.38 96 TYR A CA 1
ATOM 759 C C . TYR A 1 96 ? -5.695 5.071 -2.143 1.00 94.38 96 TYR A C 1
ATOM 761 O O . TYR A 1 96 ? -6.653 5.028 -2.909 1.00 94.38 96 TYR A O 1
ATOM 769 N N . LEU A 1 97 ? -4.653 4.243 -2.264 1.00 95.50 97 LEU A N 1
ATOM 770 C CA . LEU A 1 97 ? -4.567 3.215 -3.302 1.00 95.50 97 LEU A CA 1
ATOM 771 C C . LEU A 1 97 ? -5.717 2.202 -3.198 1.00 95.50 97 LEU A C 1
ATOM 773 O O . LEU A 1 97 ? -6.307 1.841 -4.209 1.00 95.50 97 LEU A O 1
ATOM 777 N N . ASP A 1 98 ? -6.071 1.769 -1.988 1.00 94.19 98 ASP A N 1
ATOM 778 C CA . ASP A 1 98 ? -7.190 0.851 -1.759 1.00 94.19 98 ASP A CA 1
ATOM 779 C C . ASP A 1 98 ? -8.524 1.438 -2.246 1.00 94.19 98 ASP A C 1
ATOM 781 O O . ASP A 1 98 ? -9.301 0.736 -2.891 1.00 94.19 98 ASP A O 1
ATOM 785 N N . LYS A 1 99 ? -8.752 2.746 -2.047 1.00 93.56 99 LYS A N 1
ATOM 786 C CA . LYS A 1 99 ? -9.914 3.447 -2.621 1.00 93.56 99 LYS A CA 1
ATOM 787 C C . LYS A 1 99 ? -9.910 3.418 -4.148 1.00 93.56 99 LYS A C 1
ATOM 789 O O . LYS A 1 99 ? -10.945 3.129 -4.737 1.00 93.56 99 LYS A O 1
ATOM 794 N N . LEU A 1 100 ? -8.765 3.686 -4.782 1.00 93.31 100 LEU A N 1
ATOM 795 C CA . LEU A 1 100 ? -8.634 3.629 -6.245 1.00 93.31 100 LEU A CA 1
ATOM 796 C C . LEU A 1 100 ? -8.874 2.216 -6.797 1.00 93.31 100 LEU A C 1
ATOM 798 O O . LEU A 1 100 ? -9.365 2.062 -7.911 1.00 93.31 100 LEU A O 1
ATOM 802 N N . LEU A 1 101 ? -8.553 1.188 -6.009 1.00 92.44 101 LEU A N 1
ATOM 803 C CA . LEU A 1 101 ? -8.737 -0.222 -6.352 1.00 92.44 101 LEU A CA 1
ATOM 804 C C . LEU A 1 101 ? -10.071 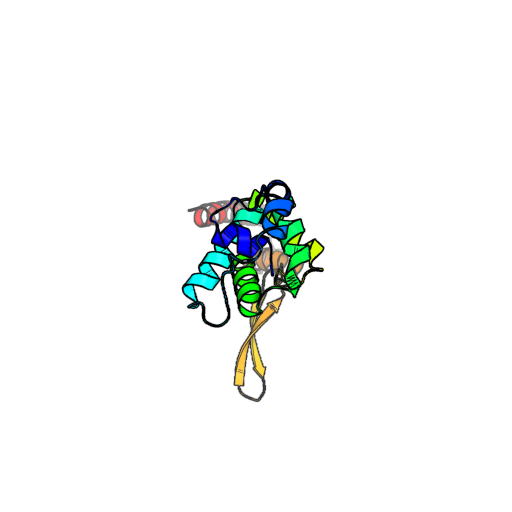-0.806 -5.858 1.00 92.44 101 LEU A C 1
ATOM 806 O O . LEU A 1 101 ? -10.230 -2.028 -5.861 1.00 92.44 101 LEU A O 1
ATOM 810 N N . ASN A 1 102 ? -11.029 0.029 -5.438 1.00 87.81 102 ASN A N 1
ATOM 811 C CA . ASN A 1 102 ? -12.347 -0.382 -4.936 1.00 87.81 102 ASN A CA 1
ATOM 812 C C . ASN A 1 102 ? -12.298 -1.385 -3.761 1.00 87.81 102 ASN A C 1
ATOM 814 O O . ASN A 1 102 ? -13.120 -2.295 -3.683 1.00 87.81 102 ASN A O 1
ATOM 818 N N . GLY A 1 103 ? -11.332 -1.247 -2.848 1.00 84.69 103 GLY A N 1
ATOM 819 C CA . GLY A 1 103 ? -11.224 -2.090 -1.650 1.00 84.69 103 GLY A CA 1
ATOM 820 C C . GLY A 1 103 ? -10.586 -3.465 -1.879 1.00 84.69 103 GLY A C 1
ATOM 821 O O . GLY A 1 103 ? -10.659 -4.337 -1.014 1.00 84.69 103 GLY A O 1
ATOM 822 N N . ASN A 1 104 ? -9.980 -3.700 -3.047 1.00 84.94 104 ASN A N 1
ATOM 823 C CA . ASN A 1 104 ? -9.370 -4.992 -3.379 1.00 84.94 104 ASN A CA 1
ATOM 824 C C . ASN A 1 104 ? -7.973 -5.199 -2.767 1.00 84.94 104 ASN A C 1
ATOM 826 O O . ASN A 1 104 ? -7.449 -6.320 -2.786 1.00 84.94 104 ASN A O 1
ATOM 830 N N . LEU A 1 105 ? -7.345 -4.142 -2.241 1.00 87.94 105 LEU A N 1
ATOM 831 C CA . LEU A 1 105 ? -5.974 -4.195 -1.741 1.00 87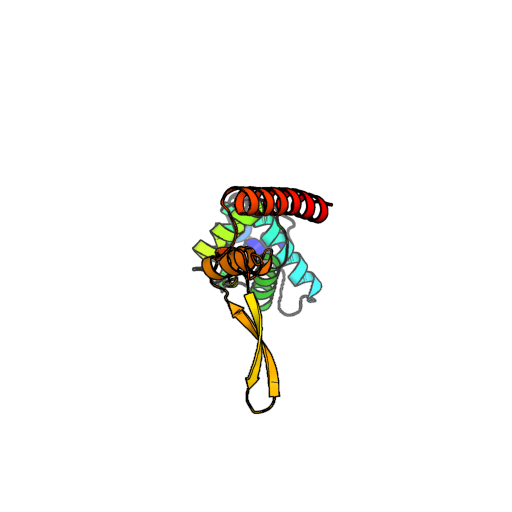.94 105 LEU A CA 1
ATOM 832 C C . LEU A 1 105 ? -5.947 -4.626 -0.277 1.00 87.94 105 LEU A C 1
ATOM 834 O O . LEU A 1 105 ? -5.260 -5.580 0.094 1.00 87.94 105 LEU A O 1
ATOM 838 N N . LEU A 1 106 ? -6.702 -3.951 0.577 1.00 86.88 106 LEU A N 1
ATOM 839 C CA . LEU A 1 106 ? -6.768 -4.301 1.984 1.00 86.88 106 LEU A CA 1
ATOM 840 C C . LEU A 1 106 ? -7.675 -5.520 2.157 1.00 86.88 106 LEU A C 1
ATOM 842 O O . LEU A 1 106 ? -8.706 -5.675 1.506 1.00 86.88 106 LEU A O 1
ATOM 846 N N . ARG A 1 107 ? -7.277 -6.465 3.013 1.00 76.00 107 ARG A N 1
ATOM 847 C CA . ARG A 1 107 ? -8.252 -7.449 3.493 1.00 76.00 107 ARG A CA 1
ATOM 848 C C . ARG A 1 107 ? -9.286 -6.639 4.263 1.00 76.00 107 ARG A C 1
ATOM 850 O O . ARG A 1 107 ? -8.902 -5.718 4.982 1.00 76.00 107 ARG A O 1
ATOM 857 N N . SER A 1 108 ? -10.568 -6.977 4.141 1.00 59.62 108 SER A N 1
ATOM 858 C CA . SER A 1 108 ? -11.582 -6.472 5.062 1.00 59.62 108 SER A CA 1
ATOM 859 C C . SER A 1 108 ? -11.203 -6.976 6.454 1.00 59.62 108 SER A C 1
ATOM 861 O O . SER A 1 108 ? -11.637 -8.051 6.878 1.00 59.62 108 SER A O 1
ATOM 863 N N . GLN A 1 109 ? -10.291 -6.282 7.135 1.00 51.44 109 GLN A N 1
ATOM 864 C CA . GLN A 1 109 ? -9.956 -6.634 8.492 1.00 51.44 109 GLN A CA 1
ATOM 865 C C . GLN A 1 109 ? -11.273 -6.549 9.257 1.00 51.44 109 GLN A C 1
ATOM 867 O O . GLN A 1 109 ? -12.012 -5.574 9.098 1.00 51.44 109 GLN A O 1
ATOM 872 N N . PRO A 1 110 ? -11.636 -7.575 10.037 1.00 48.91 110 PRO A N 1
ATOM 873 C CA . PRO A 1 110 ? -12.665 -7.386 11.033 1.00 48.91 110 PRO A CA 1
ATOM 874 C C . PRO A 1 110 ? -12.125 -6.312 11.982 1.00 48.91 110 PRO A C 1
ATOM 876 O O . PRO A 1 110 ? -11.288 -6.589 12.831 1.00 48.91 110 PRO A O 1
ATOM 879 N N . THR A 1 111 ? -12.556 -5.066 11.791 1.00 48.59 111 THR A N 1
ATOM 880 C CA . THR A 1 111 ? -12.186 -3.890 12.591 1.00 48.59 111 THR A CA 1
ATOM 881 C C . THR A 1 111 ? -12.880 -3.924 13.953 1.00 48.59 111 THR A C 1
ATOM 883 O O . THR A 1 111 ? -13.466 -2.940 14.395 1.00 48.59 111 THR A O 1
ATOM 886 N N . GLY A 1 112 ? -12.888 -5.085 14.602 1.00 52.41 112 GLY A N 1
ATOM 887 C CA . GLY A 1 112 ? -13.560 -5.301 15.868 1.00 52.41 112 GLY A CA 1
ATOM 888 C C . GLY A 1 112 ? -12.901 -6.425 16.662 1.00 52.41 112 GLY A C 1
ATOM 889 O O . GLY A 1 112 ? -12.289 -7.319 16.070 1.00 52.41 112 GLY A O 1
ATOM 890 N N . PRO A 1 113 ? -13.013 -6.386 17.999 1.00 52.66 113 PRO A N 1
ATOM 891 C CA . PRO A 1 113 ? -12.573 -7.482 18.847 1.00 52.66 113 PRO A CA 1
ATOM 892 C C . PRO A 1 113 ? -13.232 -8.788 18.389 1.00 52.66 113 PRO A C 1
ATOM 894 O O . PRO A 1 113 ? -14.419 -8.837 18.064 1.00 52.66 113 PRO A O 1
ATOM 897 N N . VAL A 1 114 ? -12.436 -9.847 18.328 1.00 57.00 114 VAL A N 1
ATOM 898 C CA . VAL A 1 114 ? -12.874 -11.196 17.969 1.00 57.00 114 VAL A CA 1
ATOM 899 C C . VAL A 1 114 ? -12.580 -12.118 19.143 1.00 57.00 114 VAL A C 1
ATOM 901 O O . VAL A 1 114 ? -11.464 -12.114 19.659 1.00 57.00 114 VAL A O 1
ATOM 904 N N . THR A 1 115 ? -13.565 -12.912 19.551 1.00 58.16 115 THR A N 1
ATOM 905 C CA . THR A 1 115 ? -13.392 -13.958 20.567 1.00 58.16 115 THR A CA 1
ATOM 906 C C . THR A 1 115 ? -13.261 -15.303 19.868 1.00 58.16 115 THR A C 1
ATOM 908 O O . THR A 1 115 ? -13.937 -15.562 18.870 1.00 58.16 115 THR A O 1
ATOM 911 N N . ARG A 1 116 ? -12.385 -16.172 20.379 1.00 60.00 116 ARG A N 1
ATOM 912 C CA . ARG A 1 116 ? -12.292 -17.562 19.922 1.00 60.00 116 ARG A CA 1
ATOM 913 C C . ARG A 1 116 ? -13.472 -18.355 20.475 1.00 60.00 116 ARG A C 1
ATOM 915 O O . ARG A 1 116 ? -13.630 -18.460 21.685 1.00 60.00 116 ARG A O 1
ATOM 922 N N . GLU A 1 117 ? -14.264 -18.931 19.583 1.00 70.75 117 GLU A N 1
ATOM 923 C CA . GLU A 1 117 ? -15.342 -19.865 19.899 1.00 70.75 117 GLU A CA 1
ATOM 924 C C . GLU A 1 117 ? -14.978 -21.226 19.289 1.00 70.75 117 GLU A C 1
ATOM 926 O O . GLU A 1 117 ? -14.493 -21.301 18.158 1.00 70.75 117 GLU A O 1
ATOM 931 N N . LEU A 1 118 ? -15.171 -22.313 20.035 1.00 76.81 118 LEU A N 1
ATOM 932 C CA . LEU A 1 118 ? -15.022 -23.665 19.499 1.00 76.81 118 LEU A CA 1
ATOM 933 C C . LEU A 1 118 ? -16.362 -24.093 18.900 1.00 76.81 118 LEU A C 1
ATOM 935 O O . LEU A 1 118 ? -17.379 -24.074 19.591 1.00 76.81 118 LEU A O 1
ATOM 939 N N . ARG A 1 119 ? -16.371 -24.479 17.623 1.00 74.88 119 ARG A N 1
ATOM 940 C CA . ARG A 1 119 ? -17.563 -24.997 16.938 1.00 74.88 119 ARG A CA 1
ATOM 941 C C . ARG A 1 119 ? -17.313 -26.385 16.396 1.00 74.88 119 ARG A C 1
ATOM 943 O O . ARG A 1 119 ? -16.238 -26.665 15.879 1.00 74.88 119 ARG A O 1
ATOM 950 N N . VAL A 1 120 ? -18.332 -27.231 16.469 1.00 71.81 120 VAL A N 1
ATOM 951 C CA . VAL A 1 120 ? -18.296 -28.543 15.830 1.00 71.81 120 VAL A CA 1
ATOM 952 C C . VAL A 1 120 ? -18.768 -28.385 14.390 1.00 71.81 120 VAL A C 1
ATOM 954 O O . VAL A 1 120 ? -19.929 -28.061 14.150 1.00 71.81 120 VAL A O 1
ATOM 957 N N . ILE A 1 121 ? -17.864 -28.587 13.434 1.00 66.88 121 ILE A N 1
ATOM 958 C CA . ILE A 1 121 ? -18.164 -28.581 11.999 1.00 66.88 121 ILE A CA 1
ATOM 959 C C . ILE A 1 121 ? -17.801 -29.968 11.473 1.00 66.88 121 ILE A C 1
ATOM 961 O O . ILE A 1 121 ? -16.652 -30.387 11.575 1.00 66.88 121 ILE A O 1
ATOM 965 N N . GLY A 1 122 ? -18.788 -30.710 10.964 1.00 69.00 122 GLY A N 1
ATOM 966 C CA . GLY A 1 122 ? -18.559 -32.058 10.425 1.00 69.00 122 GLY A CA 1
ATOM 967 C C . GLY A 1 122 ? -18.011 -33.066 11.446 1.00 69.00 122 GLY A C 1
ATOM 968 O O . GLY A 1 122 ? -17.221 -33.928 11.084 1.00 69.00 122 GLY A O 1
ATOM 969 N N . GLY A 1 123 ? -18.374 -32.939 12.727 1.00 78.19 123 GLY A N 1
ATOM 970 C CA . GLY A 1 123 ? -17.901 -33.830 13.796 1.00 78.19 123 GLY A CA 1
ATOM 971 C C . GLY A 1 123 ? -16.512 -33.498 14.359 1.00 78.19 123 GLY A C 1
ATOM 972 O O . GLY A 1 123 ? -16.093 -34.129 15.325 1.00 78.19 123 GLY A O 1
ATOM 973 N N . GLN A 1 124 ? -15.819 -32.487 13.826 1.00 56.34 124 GLN A N 1
ATOM 974 C CA . GLN A 1 124 ? -14.559 -31.982 14.379 1.00 56.34 124 GLN A CA 1
ATOM 975 C C . GLN A 1 124 ? -14.755 -30.652 15.105 1.00 56.34 124 GLN A C 1
ATOM 977 O O . GLN A 1 124 ? -15.469 -29.768 14.632 1.00 56.34 124 GLN A O 1
ATOM 982 N N . VAL A 1 125 ? -14.091 -30.502 16.254 1.00 73.50 125 VAL A N 1
ATOM 983 C CA . VAL A 1 125 ? -14.046 -29.244 17.009 1.00 73.50 125 VAL A CA 1
ATOM 984 C C . VAL A 1 125 ? -13.025 -28.317 16.351 1.00 73.50 125 VAL A C 1
ATOM 986 O O . VAL A 1 125 ? -11.827 -28.589 16.366 1.00 73.50 125 VAL A O 1
ATOM 989 N N . VAL A 1 126 ? -13.496 -27.207 15.790 1.00 69.62 126 VAL A N 1
ATOM 990 C CA . VAL A 1 126 ? -12.679 -26.208 15.095 1.00 69.62 126 VAL A CA 1
ATOM 991 C C . VAL A 1 126 ? -12.741 -24.882 15.852 1.00 69.62 126 VAL A C 1
ATOM 993 O O . VAL A 1 126 ? -13.809 -24.441 16.277 1.00 69.62 126 VAL A O 1
ATOM 996 N N . SER A 1 127 ? -11.590 -24.232 16.028 1.00 61.59 127 SER A N 1
ATOM 997 C CA . SER A 1 127 ? -11.505 -22.891 16.617 1.00 61.59 127 SER A CA 1
ATOM 998 C C . SER A 1 127 ? -11.849 -21.840 15.566 1.00 61.59 127 SER A C 1
ATOM 1000 O O . SER A 1 127 ? -11.164 -21.731 14.549 1.00 61.59 127 SER A O 1
ATOM 1002 N N . VAL A 1 128 ? -12.910 -21.068 15.802 1.00 71.31 128 VAL A N 1
ATOM 1003 C CA . VAL A 1 128 ? -13.390 -20.025 14.891 1.00 71.31 128 VAL A CA 1
ATOM 1004 C C . VAL A 1 128 ? -13.404 -18.682 15.617 1.00 71.31 128 VAL A C 1
ATOM 1006 O O . VAL A 1 128 ? -13.862 -18.568 16.752 1.00 71.31 128 VAL A O 1
ATOM 1009 N N . ASN A 1 129 ? -12.904 -17.639 14.958 1.00 63.09 129 ASN A N 1
ATOM 1010 C CA . ASN A 1 129 ? -12.954 -16.277 15.484 1.00 63.09 129 ASN A CA 1
ATOM 1011 C C . ASN A 1 129 ? -14.340 -15.670 15.217 1.00 63.09 129 ASN A C 1
ATOM 1013 O O . ASN A 1 129 ? -14.717 -15.459 14.063 1.00 63.09 129 ASN A O 1
ATOM 1017 N N . ARG A 1 130 ? -15.091 -15.361 16.276 1.00 66.50 130 ARG A N 1
ATOM 1018 C CA . ARG A 1 130 ? -16.397 -14.696 16.207 1.00 66.50 130 ARG A CA 1
ATOM 1019 C C . ARG A 1 130 ? -16.248 -13.207 16.500 1.00 66.50 130 ARG A C 1
ATOM 1021 O O . ARG A 1 130 ? -15.610 -12.835 17.480 1.00 66.50 130 ARG A O 1
ATOM 1028 N N . ARG A 1 131 ? -16.853 -12.353 15.665 1.00 56.44 131 ARG A N 1
ATOM 1029 C CA . ARG A 1 131 ? -16.916 -10.900 15.908 1.00 56.44 131 ARG A CA 1
ATOM 1030 C C . ARG A 1 131 ? -17.690 -10.621 17.195 1.00 56.44 131 ARG A C 1
ATOM 1032 O O . ARG A 1 131 ? -18.800 -11.125 17.357 1.00 56.44 131 ARG A O 1
ATOM 1039 N N . VAL A 1 132 ? -17.115 -9.800 18.063 1.00 57.72 132 VAL A N 1
ATOM 1040 C CA . VAL A 1 132 ? -17.781 -9.275 19.254 1.00 57.72 132 VAL A CA 1
ATOM 1041 C C . VAL A 1 132 ? -18.246 -7.865 18.945 1.00 57.72 132 VAL A C 1
ATOM 1043 O O . VAL A 1 132 ? -17.480 -7.044 18.436 1.00 57.72 132 VAL A O 1
ATOM 1046 N N . ASP A 1 133 ? -19.507 -7.587 19.250 1.00 64.88 133 ASP A N 1
ATOM 1047 C CA . ASP A 1 133 ? -20.020 -6.225 19.238 1.00 64.88 133 ASP A CA 1
ATOM 1048 C C . ASP A 1 133 ? -19.206 -5.376 20.241 1.00 64.88 133 ASP A C 1
ATOM 1050 O O . ASP A 1 133 ? -19.063 -5.782 21.400 1.00 64.88 133 ASP A O 1
ATOM 1054 N N . PRO A 1 134 ? -18.650 -4.218 19.841 1.00 56.34 134 PRO A N 1
ATOM 1055 C CA . PRO A 1 134 ? -17.904 -3.340 20.739 1.00 56.34 134 PRO A CA 1
ATOM 1056 C C . PRO A 1 134 ? -18.658 -2.984 22.028 1.00 56.34 134 PRO A C 1
ATOM 1058 O O . PRO A 1 134 ? -18.030 -2.860 23.083 1.00 56.34 134 PRO A O 1
ATOM 1061 N N . ALA A 1 135 ? -19.988 -2.858 21.968 1.00 58.00 135 ALA A N 1
ATOM 1062 C CA . ALA A 1 135 ? -20.821 -2.588 23.136 1.00 58.00 135 ALA A CA 1
ATOM 1063 C C . ALA A 1 135 ? -20.846 -3.782 24.101 1.00 58.00 135 ALA A C 1
ATOM 1065 O O . ALA A 1 135 ? -20.726 -3.599 25.313 1.00 58.00 135 ALA A O 1
ATOM 1066 N N . VAL A 1 136 ? -20.915 -5.005 23.567 1.00 58.28 136 VAL A N 1
ATOM 1067 C CA . VAL A 1 136 ? -20.861 -6.247 24.352 1.00 58.28 136 VAL A CA 1
ATOM 1068 C C . VAL A 1 136 ? -19.470 -6.445 24.949 1.00 58.28 136 VAL A C 1
ATOM 1070 O O . VAL A 1 136 ? -19.369 -6.705 26.140 1.00 58.28 136 VAL A O 1
ATOM 1073 N N . ALA A 1 137 ? -18.393 -6.211 24.193 1.00 56.97 137 ALA A N 1
ATOM 1074 C CA . ALA A 1 137 ? -17.024 -6.288 24.716 1.00 56.97 137 ALA A CA 1
ATOM 1075 C C . ALA A 1 137 ? -16.759 -5.252 25.830 1.00 56.97 137 ALA A C 1
ATOM 1077 O O . ALA A 1 137 ? -16.048 -5.526 26.801 1.00 56.97 137 ALA A O 1
ATOM 1078 N N . GLY A 1 138 ? -17.331 -4.050 25.698 1.00 54.59 138 GLY A N 1
ATOM 1079 C CA . GLY A 1 138 ? -17.291 -3.013 26.728 1.00 54.59 138 GLY A CA 1
ATOM 1080 C C . GLY A 1 138 ? -18.081 -3.402 27.980 1.00 54.59 138 GLY A C 1
ATOM 1081 O O . GLY A 1 138 ? -17.576 -3.247 29.093 1.00 54.59 138 GLY A O 1
ATOM 1082 N N . ALA A 1 139 ? -19.284 -3.951 27.801 1.00 58.34 139 ALA A N 1
ATOM 1083 C CA . ALA A 1 139 ? -20.127 -4.436 28.887 1.00 58.34 139 ALA A CA 1
ATOM 1084 C C . ALA A 1 139 ? -19.497 -5.638 29.603 1.00 58.34 139 ALA A C 1
ATOM 1086 O O . ALA A 1 139 ? -19.421 -5.638 30.825 1.00 58.34 139 ALA A O 1
ATOM 1087 N N . GLU A 1 140 ? -18.966 -6.620 28.877 1.00 56.84 140 GLU A N 1
ATOM 1088 C CA . GLU A 1 140 ? -18.275 -7.779 29.445 1.00 56.84 140 GLU A CA 1
ATOM 1089 C C . GLU A 1 140 ? -17.020 -7.367 30.211 1.00 56.84 140 GLU A C 1
ATOM 1091 O O . GLU A 1 140 ? -16.834 -7.839 31.323 1.00 56.84 140 GLU A O 1
ATOM 1096 N N . ARG A 1 141 ? -16.204 -6.418 29.726 1.00 56.44 141 ARG A N 1
ATOM 1097 C CA . ARG A 1 141 ? -15.110 -5.865 30.552 1.00 56.44 141 ARG A CA 1
ATOM 1098 C C . ARG A 1 141 ? -15.622 -5.165 31.808 1.00 56.44 141 ARG A C 1
ATOM 1100 O O . ARG A 1 141 ? -15.015 -5.303 32.865 1.00 56.44 141 ARG A O 1
ATOM 1107 N N . ALA A 1 142 ? -16.711 -4.407 31.708 1.00 55.28 142 ALA A N 1
ATOM 1108 C CA . ALA A 1 142 ? -17.280 -3.699 32.852 1.00 55.28 142 ALA A CA 1
ATOM 1109 C C . ALA A 1 142 ? -17.907 -4.653 33.888 1.00 55.28 142 ALA A C 1
ATOM 1111 O O . ALA A 1 142 ? -17.819 -4.388 35.088 1.00 55.28 142 ALA A O 1
ATOM 1112 N N . HIS A 1 143 ? -18.512 -5.754 33.436 1.00 51.59 143 HIS A N 1
ATOM 1113 C CA . HIS A 1 143 ? -19.204 -6.738 34.269 1.00 51.59 143 HIS A CA 1
ATOM 1114 C C . HIS A 1 143 ? -18.289 -7.864 34.773 1.00 51.59 143 HIS A C 1
ATOM 1116 O O . HIS A 1 143 ? -18.442 -8.278 35.920 1.00 51.59 143 HIS A O 1
ATOM 1122 N N . ALA A 1 144 ? -17.325 -8.328 33.975 1.00 50.00 144 ALA A N 1
ATOM 1123 C CA . ALA A 1 144 ? -16.377 -9.376 34.360 1.00 50.00 144 ALA A CA 1
ATOM 1124 C C . ALA A 1 144 ? -15.314 -8.870 35.340 1.00 50.00 144 ALA A C 1
ATOM 1126 O O . ALA A 1 144 ? -14.833 -9.642 36.163 1.00 50.00 144 ALA A O 1
ATOM 1127 N N . ALA A 1 145 ? -14.960 -7.582 35.287 1.00 51.66 145 ALA A N 1
ATOM 1128 C CA . ALA A 1 145 ? -13.900 -7.062 36.139 1.00 51.66 145 ALA A CA 1
ATOM 1129 C C . ALA A 1 145 ? -14.339 -6.870 37.602 1.00 51.66 145 ALA A C 1
ATOM 1131 O O . ALA A 1 145 ? -13.506 -6.990 38.490 1.00 51.66 145 ALA A O 1
ATOM 1132 N N . PHE A 1 146 ? -15.619 -6.593 37.898 1.00 55.22 146 PHE A N 1
ATOM 1133 C CA . PHE A 1 146 ? -16.026 -6.239 39.268 1.00 55.22 146 PHE A CA 1
ATOM 1134 C C . PHE A 1 146 ? -17.479 -6.620 39.568 1.00 55.22 146 PHE A C 1
ATOM 1136 O O . PHE A 1 146 ? -18.388 -5.782 39.569 1.00 55.22 146 PHE A O 1
ATOM 1143 N N . VAL A 1 147 ? -17.699 -7.903 39.858 1.00 61.56 147 VAL A N 1
ATOM 1144 C CA . VAL A 1 147 ? -18.980 -8.402 40.369 1.00 61.56 147 VAL A CA 1
ATOM 1145 C C . VAL A 1 147 ? -19.234 -7.774 41.742 1.00 61.56 147 VAL A C 1
ATOM 1147 O O . VAL A 1 147 ? -18.458 -7.955 42.682 1.00 61.56 147 VAL A O 1
ATOM 1150 N N . ARG A 1 148 ? -20.322 -7.003 41.866 1.00 69.88 148 ARG A N 1
ATOM 1151 C CA . ARG A 1 148 ? -20.764 -6.475 43.165 1.00 69.88 148 ARG A CA 1
ATOM 1152 C C . ARG A 1 148 ? -21.055 -7.651 44.102 1.00 69.88 148 ARG A C 1
ATOM 1154 O O . ARG A 1 148 ? -21.600 -8.654 43.644 1.00 69.88 148 ARG A O 1
ATOM 1161 N N . PRO A 1 149 ? -20.748 -7.541 45.403 1.00 70.62 149 PRO A N 1
ATOM 1162 C CA . PRO A 1 149 ? -20.996 -8.637 46.327 1.00 70.62 149 PRO A CA 1
ATOM 1163 C C . PRO A 1 149 ? -22.495 -9.007 46.331 1.00 70.62 149 PRO A C 1
ATOM 1165 O O . PRO A 1 149 ? -23.341 -8.115 46.222 1.00 70.62 149 PRO A O 1
ATOM 1168 N N . PRO A 1 150 ? -22.858 -10.297 46.450 1.00 72.38 150 PRO A N 1
ATOM 1169 C CA . PRO A 1 150 ? -24.236 -10.781 46.270 1.00 72.38 150 PRO A CA 1
ATOM 1170 C C . PRO A 1 150 ? -25.250 -10.162 47.251 1.00 72.38 150 PRO A C 1
ATOM 1172 O O . PRO A 1 150 ? -26.449 -10.125 46.986 1.00 72.38 150 PRO A O 1
ATOM 1175 N N . ASN A 1 151 ? -24.778 -9.607 48.370 1.00 79.62 151 ASN A N 1
ATOM 1176 C CA . ASN A 1 151 ? -25.575 -8.882 49.359 1.00 79.62 151 ASN A CA 1
ATOM 1177 C C . ASN A 1 151 ? -25.654 -7.358 49.121 1.00 79.62 151 ASN A C 1
ATOM 1179 O O . ASN A 1 151 ? -26.245 -6.663 49.945 1.00 79.62 151 ASN A O 1
ATOM 1183 N N . TYR A 1 152 ? -25.129 -6.818 48.012 1.00 77.94 152 TYR A N 1
ATOM 1184 C CA . TYR A 1 152 ? -25.082 -5.370 47.740 1.00 77.94 152 TYR A CA 1
ATOM 1185 C C . TYR A 1 152 ? -26.450 -4.687 47.855 1.00 77.94 152 TYR A C 1
ATOM 1187 O O . TYR A 1 152 ? -26.552 -3.570 48.356 1.00 77.94 152 TYR A O 1
ATOM 1195 N N . HIS A 1 153 ? -27.527 -5.358 47.444 1.00 75.88 153 HIS A N 1
ATOM 1196 C CA . HIS A 1 153 ? -28.885 -4.811 47.524 1.00 75.88 153 HIS A CA 1
ATOM 1197 C C . HIS A 1 153 ? -29.374 -4.619 48.967 1.00 75.88 153 HIS A C 1
ATOM 1199 O O . HIS A 1 153 ? -30.110 -3.668 49.225 1.00 75.88 153 HIS A O 1
ATOM 1205 N N . LYS A 1 154 ? -28.897 -5.451 49.902 1.00 83.75 154 LYS A N 1
ATOM 1206 C CA . LYS A 1 154 ? -29.265 -5.444 51.327 1.00 83.75 154 LYS A CA 1
ATOM 1207 C C . LYS A 1 154 ? -28.385 -4.523 52.186 1.00 83.75 154 LYS A C 1
ATOM 1209 O O . LYS A 1 154 ? -28.650 -4.371 53.370 1.00 83.75 154 LYS A O 1
ATOM 1214 N N . MET A 1 155 ? -27.351 -3.911 51.605 1.00 87.31 155 MET A N 1
ATOM 1215 C CA . MET A 1 155 ? -26.433 -3.017 52.318 1.00 87.31 155 MET A CA 1
ATOM 1216 C C . MET A 1 155 ? -27.033 -1.629 52.561 1.00 87.31 155 MET A C 1
ATOM 1218 O O . MET A 1 155 ? -27.744 -1.074 51.709 1.00 87.31 155 MET A O 1
ATOM 1222 N N . SER A 1 156 ? -26.653 -1.029 53.688 1.00 88.94 156 SER A N 1
ATOM 1223 C CA . SER A 1 156 ? -26.932 0.370 54.005 1.00 88.94 156 SER A CA 1
ATOM 1224 C C . SER A 1 156 ? -26.230 1.328 53.022 1.00 88.94 156 SER A C 1
ATOM 1226 O O . SER A 1 156 ? -25.238 0.965 52.374 1.00 88.94 156 SER A O 1
ATOM 1228 N N . PRO A 1 157 ? -26.695 2.587 52.896 1.00 84.88 157 PRO A N 1
ATOM 1229 C CA . PRO A 1 157 ? -26.052 3.580 52.032 1.00 84.88 157 PRO A CA 1
ATOM 1230 C C . PRO A 1 157 ? -24.559 3.798 52.340 1.00 84.88 157 PRO A C 1
ATOM 1232 O O . PRO A 1 157 ? -23.754 3.972 51.422 1.00 84.88 157 PRO A O 1
ATOM 1235 N N . ALA A 1 158 ? -24.170 3.737 53.618 1.00 84.81 158 ALA A N 1
ATOM 1236 C CA . ALA A 1 158 ? -22.782 3.898 54.051 1.00 84.81 158 ALA A CA 1
ATOM 1237 C C . ALA A 1 158 ? -21.885 2.731 53.598 1.00 84.81 158 ALA A C 1
ATOM 1239 O O . ALA A 1 158 ? -20.764 2.943 53.131 1.00 84.81 158 ALA A O 1
ATOM 1240 N N . GLU A 1 159 ? -22.389 1.500 53.670 1.00 82.06 159 GLU A N 1
ATOM 1241 C CA . GLU A 1 159 ? -21.678 0.298 53.222 1.00 82.06 159 GLU A CA 1
ATOM 1242 C C . GLU A 1 159 ? -21.531 0.265 51.699 1.00 82.06 159 GLU A C 1
ATOM 1244 O O . GLU A 1 159 ? -20.437 0.023 51.188 1.00 82.06 159 GLU A O 1
ATOM 1249 N N . LYS A 1 160 ? -22.589 0.625 50.961 1.00 84.62 160 LYS A N 1
ATOM 1250 C CA . LYS A 1 160 ? -22.537 0.770 49.495 1.00 84.62 160 LYS A CA 1
ATOM 1251 C C . LYS A 1 160 ? -21.477 1.786 49.070 1.00 84.62 160 LYS A C 1
ATOM 1253 O O . LYS A 1 160 ? -20.728 1.536 48.124 1.00 84.62 160 LYS A O 1
ATOM 1258 N N . LYS A 1 161 ? -21.369 2.910 49.790 1.00 85.25 161 LYS A N 1
ATOM 1259 C CA . LYS A 1 161 ? -20.342 3.935 49.547 1.00 85.25 161 LYS A CA 1
ATOM 1260 C C . LYS A 1 161 ? -18.929 3.378 49.746 1.00 85.25 161 LYS A C 1
ATOM 1262 O O . LYS A 1 161 ? -18.083 3.599 48.883 1.00 85.25 161 LYS A O 1
ATOM 1267 N N . ARG A 1 162 ? -18.686 2.609 50.815 1.00 84.31 162 ARG A N 1
ATOM 1268 C CA . ARG A 1 162 ? -17.390 1.949 51.069 1.00 84.31 162 ARG A CA 1
ATOM 1269 C C . ARG A 1 162 ? -17.031 0.928 49.989 1.00 84.31 162 ARG A C 1
ATOM 1271 O O . ARG A 1 162 ? -15.908 0.938 49.497 1.00 84.31 162 ARG A O 1
ATOM 1278 N N . VAL A 1 163 ? -17.985 0.095 49.572 1.00 82.88 163 VAL A N 1
ATOM 1279 C CA . VAL A 1 163 ? -17.780 -0.889 48.494 1.00 82.88 163 VAL A CA 1
ATOM 1280 C C . VAL A 1 163 ? -17.440 -0.190 47.176 1.00 82.88 163 VAL A C 1
ATOM 1282 O O . VAL A 1 163 ? -16.492 -0.577 46.498 1.00 82.88 163 VAL A O 1
ATOM 1285 N N . ASN A 1 164 ? -18.143 0.894 46.840 1.00 79.62 164 ASN A N 1
ATOM 1286 C CA . ASN A 1 164 ? -17.861 1.677 45.635 1.00 79.62 164 ASN A CA 1
ATOM 1287 C C . ASN A 1 164 ? -16.490 2.369 45.689 1.00 79.62 164 ASN A C 1
ATOM 1289 O O . ASN A 1 164 ? -15.798 2.413 44.674 1.00 79.62 164 ASN A O 1
ATOM 1293 N N . GLN A 1 165 ? -16.082 2.884 46.853 1.00 83.00 165 GLN A N 1
ATOM 1294 C CA . GLN A 1 165 ? -14.751 3.468 47.050 1.00 83.00 165 GLN A CA 1
ATOM 1295 C C . GLN A 1 165 ? -13.643 2.423 46.893 1.00 83.00 165 GLN A C 1
ATOM 1297 O O . GLN A 1 165 ? -12.657 2.694 46.212 1.00 83.00 165 GLN A O 1
ATOM 1302 N N . LYS A 1 166 ? -13.830 1.222 47.454 1.00 80.06 166 LYS A N 1
ATOM 1303 C CA . LYS A 1 166 ? -12.883 0.111 47.318 1.00 80.06 166 LYS A CA 1
ATOM 1304 C C . LYS A 1 166 ? -12.743 -0.329 45.858 1.00 80.06 166 LYS A C 1
ATOM 1306 O O . LYS A 1 166 ? -11.642 -0.303 45.327 1.00 80.06 166 LYS A O 1
ATOM 1311 N N . MET A 1 167 ? -13.862 -0.564 45.164 1.00 75.38 167 MET A N 1
ATOM 1312 C CA . MET A 1 167 ? -13.846 -0.886 43.729 1.00 75.38 167 MET A CA 1
ATOM 1313 C C . MET A 1 167 ? -13.200 0.225 42.887 1.00 75.38 167 MET A C 1
ATOM 1315 O O . MET A 1 167 ? -12.527 -0.054 41.901 1.00 75.38 167 MET A O 1
ATOM 1319 N N . ALA A 1 168 ? -13.393 1.499 43.244 1.00 74.31 168 ALA A N 1
ATOM 1320 C CA . ALA A 1 168 ? -12.756 2.613 42.543 1.00 74.31 168 ALA A CA 1
ATOM 1321 C C . ALA A 1 168 ? -11.236 2.683 42.775 1.00 74.31 168 ALA A C 1
ATOM 1323 O O . ALA A 1 168 ? -10.515 3.102 41.869 1.00 74.31 168 ALA A O 1
ATOM 1324 N N . ALA A 1 169 ? -10.757 2.285 43.955 1.00 77.75 169 ALA A N 1
ATOM 1325 C CA . ALA A 1 169 ? -9.333 2.169 44.250 1.00 77.75 169 ALA A CA 1
ATOM 1326 C C . ALA A 1 169 ? -8.702 0.994 43.485 1.00 77.75 169 ALA A C 1
ATOM 1328 O O . ALA A 1 169 ? -7.683 1.188 42.826 1.00 77.75 169 ALA A O 1
ATOM 1329 N N . ASP A 1 170 ? -9.364 -0.165 43.471 1.00 69.38 170 ASP A N 1
ATOM 1330 C CA . ASP A 1 170 ? -8.915 -1.354 42.735 1.00 69.38 170 ASP A CA 1
ATOM 1331 C C . ASP A 1 170 ? -8.820 -1.065 41.221 1.00 69.38 170 ASP A C 1
ATOM 1333 O O . ASP A 1 170 ? -7.788 -1.314 40.603 1.00 69.38 170 ASP A O 1
ATOM 1337 N N . ARG A 1 171 ? -9.808 -0.354 40.641 1.00 65.94 171 ARG A N 1
ATOM 1338 C CA . ARG A 1 171 ? -9.767 0.140 39.242 1.00 65.94 171 ARG A CA 1
ATOM 1339 C C . ARG A 1 171 ? -8.529 0.973 38.903 1.00 65.94 171 ARG A C 1
ATOM 1341 O O . ARG A 1 171 ? -8.118 1.012 37.743 1.00 65.94 171 ARG A O 1
ATOM 1348 N N . ARG A 1 172 ? -8.014 1.746 39.863 1.00 67.69 172 ARG A N 1
ATOM 1349 C CA . ARG A 1 172 ? -6.836 2.605 39.657 1.00 67.69 172 ARG A CA 1
ATOM 1350 C C . ARG A 1 172 ? -5.540 1.814 39.772 1.00 67.69 172 ARG A C 1
ATOM 1352 O O . ARG A 1 172 ? -4.565 2.208 39.143 1.00 67.69 172 ARG A O 1
ATOM 1359 N N . ARG A 1 173 ? -5.544 0.732 40.552 1.00 66.00 173 ARG A N 1
ATOM 1360 C CA . ARG A 1 173 ? -4.394 -0.147 40.744 1.00 66.00 173 ARG A CA 1
ATOM 1361 C C . ARG A 1 173 ? -4.160 -1.024 39.518 1.00 66.00 173 ARG A C 1
ATOM 1363 O O . ARG A 1 173 ? -3.096 -0.916 38.927 1.00 66.00 173 ARG A O 1
ATOM 1370 N N . ASP A 1 174 ? -5.187 -1.726 39.040 1.00 57.16 174 ASP A N 1
ATOM 1371 C CA . ASP A 1 174 ? -5.058 -2.596 37.860 1.00 57.16 174 ASP A CA 1
ATOM 1372 C C . ASP A 1 174 ? -4.624 -1.807 36.616 1.00 57.16 174 ASP A C 1
ATOM 1374 O O . ASP A 1 174 ? -3.772 -2.244 35.854 1.00 57.16 174 ASP A O 1
ATOM 1378 N N . LYS A 1 175 ? -5.139 -0.583 36.426 1.00 56.53 175 LYS A N 1
ATOM 1379 C CA . LYS A 1 175 ? -4.709 0.293 35.320 1.00 56.53 175 LYS A CA 1
ATOM 1380 C C . LYS A 1 175 ? -3.216 0.631 35.333 1.00 56.53 175 LYS A C 1
ATOM 1382 O O . LYS A 1 175 ? -2.697 0.996 34.283 1.00 56.53 175 LYS A O 1
ATOM 1387 N N . LYS A 1 176 ? -2.567 0.587 36.496 1.00 53.19 176 LYS A N 1
ATOM 1388 C CA . LYS A 1 176 ? -1.136 0.858 36.639 1.00 53.19 176 LYS A CA 1
ATOM 1389 C C . LYS A 1 176 ? -0.310 -0.376 36.267 1.00 53.19 176 LYS A C 1
ATOM 1391 O O . LYS A 1 176 ? 0.685 -0.227 35.574 1.00 53.19 176 LYS A O 1
ATOM 1396 N N . ASP A 1 177 ? -0.791 -1.562 36.628 1.00 48.22 177 ASP A N 1
ATOM 1397 C CA . ASP A 1 177 ? -0.099 -2.836 36.400 1.00 48.22 177 ASP A CA 1
ATOM 1398 C C . ASP A 1 177 ? -0.157 -3.304 34.925 1.00 48.22 177 ASP A C 1
ATOM 1400 O O . ASP A 1 177 ? 0.660 -4.110 34.502 1.00 48.22 177 ASP A O 1
ATOM 1404 N N . PHE A 1 178 ? -1.088 -2.780 34.114 1.00 44.53 178 PHE A N 1
ATOM 1405 C CA . PHE A 1 178 ? -1.159 -3.026 32.657 1.00 44.53 178 PHE A CA 1
ATOM 1406 C C . PHE A 1 178 ? -0.412 -1.985 31.795 1.00 44.53 178 PHE A C 1
ATOM 1408 O O . PHE A 1 178 ? -0.495 -2.044 30.566 1.00 44.53 178 PHE A O 1
ATOM 1415 N N . ALA A 1 179 ? 0.230 -0.989 32.412 1.00 47.22 179 ALA A N 1
ATOM 1416 C CA . ALA A 1 179 ? 0.951 0.084 31.720 1.00 47.22 179 ALA A CA 1
ATOM 1417 C C . ALA A 1 179 ? 2.489 -0.048 31.804 1.00 47.22 179 ALA A C 1
ATOM 1419 O O . ALA A 1 179 ? 3.186 0.815 31.268 1.00 47.22 179 ALA A O 1
ATOM 1420 N N . GLU A 1 180 ? 2.988 -1.107 32.449 1.00 38.47 180 GLU A N 1
ATOM 1421 C CA . GLU A 1 180 ? 4.386 -1.579 32.429 1.00 38.47 180 GLU A CA 1
ATOM 1422 C C . GLU A 1 180 ? 4.529 -2.777 31.476 1.00 38.47 180 GLU A C 1
ATOM 1424 O O . GLU A 1 180 ? 5.587 -2.867 30.812 1.00 38.47 180 GLU A O 1
#

Secondary structure (DSSP, 8-state):
--HHHHHHHTT--GGGGGGGHHHHHH-TT-----TT--HHHHHHHHHHHHHHTTSHHHHHHHHHHGGGS-HHHHHHHHHHHHHS---HHHHHHHHHHHHHTTT-SS-----S-EEEEEEEETTEEEEEEEEPPHHHHHHHHHHHS-PPPTTGGGS-HHHHHHHHHHHHHHHHHHHHHT--

Sequence (180 aa):
MSLALWLIAKNLPLGHYERYQDEYRQSPSAGVFLPHAAEKKIHRIAGLIVNGLSQYKVADLIAKEWEGFHSRLRLDIRDICNTQTKSGNVSKGIAYLDKLLNGNLLRSQPTGPVTRELRVIGGQVVSVNRRVDPAVAGAERAHAAFVRPPNYHKMSPAEKKRVNQKMAADRRRDKKDFAE

Foldseek 3Di:
DALLQLCVLVVHQLQPSVVCPVVCVVPVPSGPPPPPPDLVVLLVSLVSLLVSLLHLSSLVSCLVCVVVDDPSSLVSNLCVLAPDDDDPSSVVSQVSSCVSVVNPRYDPPLPADWDWDFDQDPNDTDTDTHGDDPVRVVVCCVCVVDPDPPCLVVDDPVVVVVSVVVVVVVVVVVVVVVVD